Protein AF-A0A8J9W3E3-F1 (afdb_monomer)

InterPro domains:
  IPR008859 Thrombospondin, C-terminal [PF05735] (14-118)
  IPR008859 Thrombospondin, C-terminal [PS51236] (1-121)
  IPR013320 Concanavalin A-like lectin/glucanase domain superfamily [SSF49899] (13-118)

Foldseek 3Di:
DDPPPCQDWDFDKDFQAPVPDDDQLLVVVRVQDDDPRTIHTQFTFPVSDHDDPPFDKDKDWDADLPQQWIWIWIDRVPHTPDTRPTGHDNPDNDDDDDDDDDPDPPDDDPPDDDDDDPDDDPDPDDD

pLDDT: mean 87.45, std 16.4, range [32.72, 98.0]

Organism: Branchiostoma lanceolatum (NCBI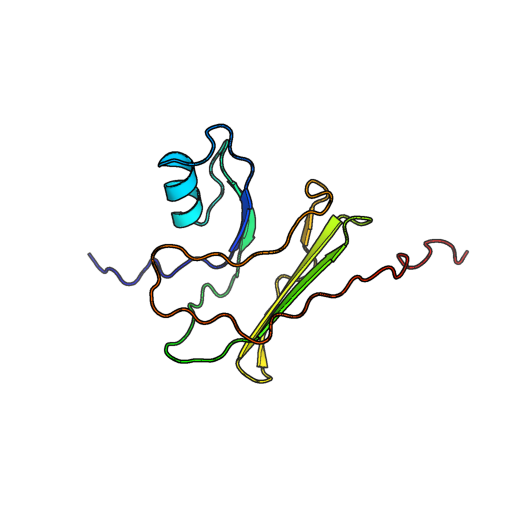:txid7740)

Mean predicted aligned error: 6.78 Å

Sequence (127 aa):
MSSRDRASRRGAPLVNSTTGPGQDISLALWKGVEVQGQTKLLWEDPSKVGWSYNSAYRWELKHRVDIGLIRFRLYEGSRLVVDSGDVLDASLHGGRLGVYCYSQENVVWSDLVTKCDDTPPPDITSA

Nearest PDB structures (foldseek):
  1ux6-assembly1_A  TM=9.823E-01  e=8.647E-08  Homo sapiens
  3fby-assembly3_C  TM=9.686E-01  e=3.577E-07  Homo sapiens
  2rhp-assembly1_A  TM=9.896E-01  e=2.627E-07  unclassified
  1yo8-assembly1_A  TM=9.885E-01  e=5.862E-07  Homo sapiens

Secondary structure (DSSP, 8-state):
--TTS-----EEEEE--SS-TTHHHHHHHHHTS-BTTTEEEEEE-TT-PPPPTT--EEEEEEEEGGGTEEEEEEEETTEEEEE---EE--S----------SS--S----S-------PPPPPS---

Solvent-accessible surface area (backbone atoms only — not comparable to full-atom values): 8639 Å² total; per-residue (Å²): 131,82,90,74,84,71,63,62,61,50,55,48,69,45,79,59,54,79,78,50,93,49,70,68,44,53,52,36,64,72,66,56,51,65,32,93,62,29,30,44,61,74,45,69,52,90,79,48,71,67,88,64,84,100,59,72,71,50,74,49,78,49,76,41,53,94,76,11,37,35,34,46,37,34,21,51,77,91,44,78,77,44,69,68,53,86,37,80,54,66,87,56,84,69,86,85,88,84,88,85,83,78,99,62,82,93,76,83,89,73,92,85,79,86,80,89,81,85,74,74,75,82,72,97,70,84,128

Structure (mmCIF, N/CA/C/O backbone):
data_AF-A0A8J9W3E3-F1
#
_entry.id   AF-A0A8J9W3E3-F1
#
loop_
_atom_site.group_PDB
_atom_site.id
_atom_site.type_symbol
_atom_site.label_atom_id
_atom_site.label_alt_id
_atom_site.label_comp_id
_atom_site.label_asym_id
_atom_site.label_entity_id
_atom_site.label_seq_id
_atom_site.pdbx_PDB_ins_code
_atom_site.Cartn_x
_atom_site.Cartn_y
_atom_site.Cartn_z
_atom_site.occupancy
_atom_site.B_iso_or_equiv
_atom_site.auth_seq_id
_atom_site.auth_comp_id
_atom_site.auth_asym_id
_atom_site.auth_atom_id
_atom_site.pdbx_PDB_model_num
ATOM 1 N N . MET A 1 1 ? 22.113 -10.279 20.528 1.00 32.72 1 MET A N 1
ATOM 2 C CA . MET A 1 1 ? 20.824 -10.785 20.002 1.00 32.72 1 MET A CA 1
ATOM 3 C C . MET A 1 1 ? 20.699 -10.290 18.570 1.00 32.72 1 MET A C 1
ATOM 5 O O . MET A 1 1 ? 20.828 -9.095 18.351 1.00 32.72 1 MET A O 1
ATOM 9 N N . SER A 1 2 ? 20.628 -11.211 17.607 1.00 32.88 2 SER A N 1
ATOM 10 C CA . SER A 1 2 ? 20.803 -10.951 16.170 1.00 32.88 2 SER A CA 1
ATOM 11 C C . SER A 1 2 ? 19.721 -10.010 15.626 1.00 32.88 2 SER A C 1
ATOM 13 O O . SER A 1 2 ? 18.546 -10.359 15.609 1.00 32.88 2 SER A O 1
ATOM 15 N N . SER A 1 3 ? 20.105 -8.814 15.171 1.00 37.16 3 SER A N 1
ATOM 16 C CA . SER A 1 3 ? 19.190 -7.792 14.636 1.00 37.16 3 SER A CA 1
ATOM 17 C C . SER A 1 3 ? 18.783 -8.037 13.172 1.00 37.16 3 SER A C 1
ATOM 19 O O . SER A 1 3 ? 18.443 -7.094 12.461 1.00 37.16 3 SER A O 1
ATOM 21 N N . ARG A 1 4 ? 18.859 -9.287 12.696 1.00 39.59 4 ARG A N 1
ATOM 22 C CA . ARG A 1 4 ? 18.584 -9.661 11.297 1.00 39.59 4 ARG A CA 1
ATOM 23 C C . ARG A 1 4 ? 17.227 -10.343 11.075 1.00 39.59 4 ARG A C 1
ATOM 25 O O . ARG A 1 4 ? 16.812 -10.453 9.931 1.00 39.59 4 ARG A O 1
ATOM 32 N N . ASP A 1 5 ? 16.486 -10.689 12.131 1.00 38.53 5 ASP A N 1
ATOM 33 C CA . 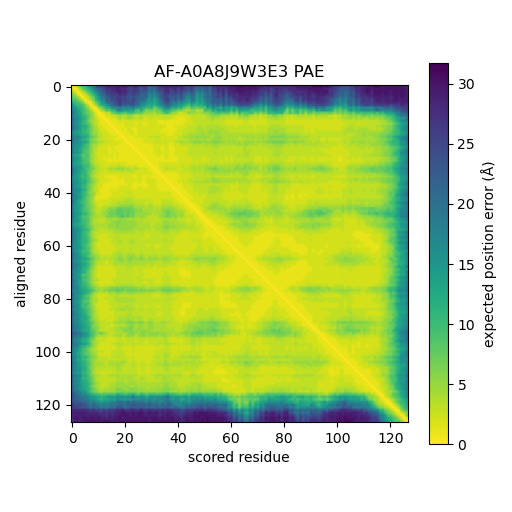ASP A 1 5 ? 15.273 -11.530 12.022 1.00 38.53 5 ASP A CA 1
ATOM 34 C C . ASP A 1 5 ? 13.936 -10.772 11.987 1.00 38.53 5 ASP A C 1
ATOM 36 O O . ASP A 1 5 ? 12.872 -11.341 12.241 1.00 38.53 5 ASP A O 1
ATOM 40 N N . ARG A 1 6 ? 13.935 -9.470 11.690 1.00 42.47 6 ARG A N 1
ATOM 41 C CA . ARG A 1 6 ? 12.677 -8.709 11.607 1.00 42.47 6 ARG A CA 1
ATOM 42 C C . ARG A 1 6 ? 12.668 -7.708 10.458 1.00 42.47 6 ARG A C 1
ATOM 44 O O . ARG A 1 6 ? 12.229 -6.573 10.614 1.00 42.47 6 ARG A O 1
ATOM 51 N N . ALA A 1 7 ? 13.185 -8.141 9.306 1.00 41.34 7 ALA A N 1
ATOM 52 C CA . ALA A 1 7 ? 13.004 -7.434 8.048 1.00 41.34 7 ALA A CA 1
ATOM 53 C C . ALA A 1 7 ? 11.506 -7.155 7.832 1.00 41.34 7 ALA A C 1
ATOM 55 O O . ALA A 1 7 ? 10.670 -8.037 8.026 1.00 41.34 7 ALA A O 1
ATOM 56 N N . SER A 1 8 ? 11.209 -5.895 7.512 1.00 52.56 8 SER A N 1
ATOM 57 C CA . SER A 1 8 ? 9.914 -5.330 7.122 1.00 52.56 8 SER A CA 1
ATOM 58 C C . SER A 1 8 ? 8.936 -6.384 6.587 1.00 52.56 8 SER A C 1
ATOM 60 O O . SER A 1 8 ? 9.093 -6.885 5.473 1.00 52.56 8 SER A O 1
ATOM 62 N N . ARG A 1 9 ? 7.927 -6.742 7.393 1.00 62.59 9 ARG A N 1
ATOM 63 C CA . ARG A 1 9 ? 6.815 -7.569 6.917 1.00 62.59 9 ARG A CA 1
ATOM 64 C C . ARG A 1 9 ? 6.080 -6.765 5.852 1.00 62.59 9 ARG A C 1
ATOM 66 O O . ARG A 1 9 ? 5.557 -5.692 6.145 1.00 62.59 9 ARG A O 1
ATOM 73 N N . ARG A 1 10 ? 6.071 -7.266 4.619 1.00 69.31 10 ARG A N 1
ATOM 74 C CA . ARG A 1 10 ? 5.273 -6.686 3.541 1.00 69.31 10 ARG A CA 1
ATOM 75 C C . ARG A 1 10 ? 3.839 -7.136 3.742 1.00 69.31 10 ARG A C 1
ATOM 77 O O . ARG A 1 10 ? 3.539 -8.320 3.654 1.00 69.31 10 ARG A O 1
ATOM 84 N N . GLY A 1 11 ? 2.970 -6.190 4.039 1.00 80.62 11 GLY A N 1
ATOM 85 C CA . GLY A 1 11 ? 1.549 -6.443 4.160 1.00 80.62 11 GLY A CA 1
ATOM 86 C C . GLY A 1 11 ? 0.758 -5.230 3.716 1.00 80.62 11 GLY A C 1
ATOM 87 O O . GLY A 1 11 ? 1.308 -4.137 3.579 1.00 80.62 11 GLY A O 1
ATOM 88 N N . ALA A 1 12 ? -0.531 -5.440 3.487 1.00 87.50 12 ALA A N 1
ATOM 89 C CA . ALA A 1 12 ? -1.485 -4.385 3.188 1.00 87.50 12 ALA A CA 1
ATOM 90 C C . ALA A 1 12 ? -2.300 -4.081 4.458 1.00 87.50 12 ALA A C 1
ATOM 92 O O . ALA A 1 12 ? -3.319 -4.738 4.697 1.00 87.50 12 ALA A O 1
ATOM 93 N N . PRO A 1 13 ? -1.849 -3.152 5.326 1.00 92.38 13 PRO A N 1
ATOM 94 C CA . PRO A 1 13 ? -2.636 -2.738 6.474 1.00 92.38 13 PRO A CA 1
ATOM 95 C C . PRO A 1 13 ? -3.766 -1.805 6.032 1.00 92.38 13 PRO A C 1
ATOM 97 O O . PRO A 1 13 ? -3.544 -0.807 5.345 1.00 92.38 13 PRO A O 1
ATOM 100 N N . LEU A 1 14 ? -4.976 -2.096 6.492 1.00 94.75 14 LEU A N 1
ATOM 101 C CA . LEU A 1 14 ? -6.083 -1.155 6.505 1.00 94.75 14 LEU A CA 1
ATOM 102 C C . LEU A 1 14 ? -6.031 -0.367 7.810 1.00 94.75 14 LEU A C 1
ATOM 104 O O . LEU A 1 14 ? -6.034 -0.951 8.894 1.00 94.75 14 LEU A O 1
ATOM 108 N N . VAL A 1 15 ? -5.996 0.959 7.710 1.00 95.38 15 VAL A N 1
ATOM 109 C CA . VAL A 1 15 ? -5.975 1.852 8.872 1.00 95.38 15 VAL A CA 1
ATOM 110 C C . VAL A 1 15 ? -7.400 2.261 9.232 1.00 95.38 15 VAL A C 1
ATOM 112 O O . VAL A 1 15 ? -8.097 2.866 8.423 1.00 95.38 15 VAL A O 1
ATOM 115 N N . ASN A 1 16 ? -7.806 1.969 10.466 1.00 95.06 16 ASN A N 1
ATOM 116 C CA . ASN A 1 16 ? -9.037 2.468 11.075 1.00 95.06 16 ASN A CA 1
ATOM 117 C C . ASN A 1 16 ? -8.743 2.777 12.550 1.00 95.06 16 ASN A C 1
ATOM 119 O O . ASN A 1 16 ? -8.979 1.957 13.438 1.00 95.06 16 ASN A O 1
ATOM 123 N N . SER A 1 17 ? -8.107 3.930 12.776 1.00 96.75 17 SER A N 1
ATOM 124 C CA . SER A 1 17 ? -7.564 4.325 14.077 1.00 96.75 17 SER A CA 1
ATOM 125 C C . SER A 1 17 ? -8.590 5.061 14.932 1.00 96.75 17 SER A C 1
ATOM 127 O O . SER A 1 17 ? -9.151 6.066 14.498 1.00 96.75 17 SER A O 1
ATOM 129 N N . THR A 1 18 ? -8.769 4.621 16.180 1.00 98.00 18 THR A N 1
ATOM 130 C CA . THR A 1 18 ? -9.626 5.292 17.172 1.00 98.00 18 THR A CA 1
ATOM 131 C C . THR A 1 18 ? -8.934 6.462 17.871 1.00 98.00 18 THR A C 1
ATOM 133 O O . THR A 1 18 ? -9.600 7.257 18.528 1.00 98.00 18 THR A O 1
ATOM 136 N N . THR A 1 19 ? -7.606 6.566 17.768 1.00 97.75 19 THR A N 1
ATOM 137 C CA . THR A 1 19 ? -6.798 7.605 18.435 1.00 97.75 19 THR A CA 1
ATOM 138 C C . THR A 1 19 ? -6.315 8.691 17.478 1.00 97.75 19 THR A C 1
ATOM 140 O O . THR A 1 19 ? -5.933 9.770 17.921 1.00 97.75 19 THR A O 1
ATOM 143 N N . GLY A 1 20 ? -6.306 8.418 16.170 1.00 96.56 20 GLY A N 1
ATOM 144 C CA . GLY A 1 20 ? -5.751 9.322 15.169 1.00 96.56 20 GLY A CA 1
ATOM 145 C C . GLY A 1 20 ? -4.215 9.388 15.200 1.00 96.56 20 GLY A C 1
ATOM 146 O O . GLY A 1 20 ? -3.562 8.510 15.776 1.00 96.56 20 GLY A O 1
ATOM 147 N N . PRO A 1 21 ? -3.616 10.403 14.546 1.00 97.19 21 PRO A N 1
ATOM 148 C CA . PRO A 1 21 ? -2.166 10.566 14.462 1.00 97.19 21 PRO A CA 1
ATOM 149 C C . PRO A 1 21 ? -1.505 10.666 15.841 1.00 97.19 21 PRO A C 1
ATOM 151 O O . PRO A 1 21 ? -1.833 11.536 16.641 1.00 97.19 21 PRO A O 1
ATOM 154 N N . GLY A 1 22 ? -0.539 9.789 16.102 1.00 96.56 22 GLY A N 1
ATOM 155 C CA . GLY A 1 22 ? 0.141 9.708 17.388 1.00 96.56 22 GLY A CA 1
ATOM 156 C C . GLY A 1 22 ? 1.003 8.457 17.502 1.00 96.56 22 GLY A C 1
ATOM 157 O O . GLY A 1 22 ? 1.205 7.721 16.532 1.00 96.56 22 GLY A O 1
ATOM 158 N N . GLN A 1 23 ? 1.516 8.213 18.706 1.00 96.00 23 GLN A N 1
ATOM 159 C CA . GLN A 1 23 ? 2.424 7.098 18.970 1.00 96.00 23 GLN A CA 1
ATOM 160 C C . GLN A 1 23 ? 1.763 5.732 18.731 1.00 96.00 23 GLN A C 1
ATOM 162 O O . GLN A 1 23 ? 2.421 4.832 18.211 1.00 96.00 23 GLN A O 1
ATOM 167 N N . ASP A 1 24 ? 0.470 5.599 19.033 1.00 96.56 24 ASP A N 1
ATOM 168 C CA . ASP A 1 24 ? -0.259 4.333 18.908 1.00 96.56 24 ASP A CA 1
ATOM 169 C C . ASP A 1 24 ? -0.350 3.861 17.455 1.00 96.56 24 ASP A C 1
ATOM 171 O O . ASP A 1 24 ? 0.079 2.748 17.138 1.00 96.56 24 ASP A O 1
ATOM 175 N N . ILE A 1 25 ? -0.834 4.720 16.548 1.00 96.44 25 ILE A N 1
ATOM 176 C CA . ILE A 1 25 ? -0.918 4.378 15.122 1.00 96.44 25 ILE A CA 1
ATOM 177 C C . ILE A 1 25 ? 0.471 4.256 14.488 1.00 96.44 25 ILE A C 1
ATOM 179 O O . ILE A 1 25 ? 0.694 3.379 13.657 1.00 96.44 25 ILE A O 1
ATOM 183 N N . SER A 1 26 ? 1.430 5.085 14.913 1.00 94.75 26 SER A N 1
ATOM 184 C CA . SER A 1 26 ? 2.818 5.017 14.444 1.00 94.75 26 SER A CA 1
ATOM 185 C C . SER A 1 26 ? 3.437 3.645 14.743 1.00 94.75 26 SER A C 1
ATOM 187 O O . SER A 1 26 ? 3.958 2.970 13.851 1.00 94.75 26 SER A O 1
ATOM 189 N N . LEU A 1 27 ? 3.279 3.170 15.983 1.00 93.44 27 LEU A N 1
ATOM 190 C CA . LEU A 1 27 ? 3.747 1.853 16.397 1.00 93.44 27 LEU A CA 1
ATOM 191 C C . LEU A 1 27 ? 2.975 0.721 15.704 1.00 93.44 27 LEU A C 1
ATOM 193 O O . LEU A 1 27 ? 3.576 -0.301 15.370 1.00 93.44 27 LEU A O 1
ATOM 197 N N . ALA A 1 28 ? 1.666 0.877 15.490 1.00 94.12 28 ALA A N 1
ATOM 198 C CA . ALA A 1 28 ? 0.857 -0.112 14.780 1.00 94.12 28 ALA A CA 1
ATOM 199 C C . ALA A 1 28 ? 1.326 -0.301 13.328 1.00 94.12 28 ALA A C 1
ATOM 201 O O . ALA A 1 28 ? 1.556 -1.434 12.903 1.00 94.12 28 ALA A O 1
ATOM 202 N N . LEU A 1 29 ? 1.573 0.799 12.609 1.00 93.31 29 LEU A N 1
ATOM 203 C CA . LEU A 1 29 ? 2.112 0.771 11.247 1.00 93.31 29 LEU A CA 1
ATOM 204 C C . LEU A 1 29 ? 3.500 0.118 11.197 1.00 93.31 29 LEU A C 1
ATOM 206 O O . LEU A 1 29 ? 3.754 -0.713 10.327 1.00 93.31 29 LEU A O 1
ATOM 210 N N . TRP A 1 30 ? 4.375 0.421 12.162 1.00 90.75 30 TRP A N 1
ATOM 211 C CA . TRP A 1 30 ? 5.704 -0.195 12.242 1.00 90.75 30 TRP A CA 1
ATOM 212 C C . TRP A 1 30 ? 5.663 -1.703 12.538 1.00 90.75 30 TRP A C 1
ATOM 214 O O . TRP A 1 30 ? 6.484 -2.461 12.019 1.00 90.75 30 TRP A O 1
ATOM 224 N N . LYS A 1 31 ? 4.712 -2.161 13.365 1.00 88.31 31 LYS A N 1
ATOM 225 C CA . LYS A 1 31 ? 4.579 -3.579 13.741 1.00 88.31 31 LYS A CA 1
ATOM 226 C C . LYS A 1 31 ? 4.218 -4.482 12.557 1.00 88.31 31 LYS A C 1
ATOM 228 O O . LYS A 1 31 ? 4.580 -5.660 12.583 1.00 88.31 31 LYS A O 1
ATOM 233 N N . GLY A 1 32 ? 3.502 -3.961 11.557 1.00 84.44 32 GLY A N 1
ATOM 234 C CA . GLY A 1 32 ? 3.102 -4.728 10.371 1.00 84.44 32 GLY A CA 1
ATOM 235 C C . GLY A 1 32 ? 2.204 -5.931 10.689 1.00 84.44 32 GLY A C 1
ATOM 236 O O . GLY A 1 32 ? 2.289 -6.956 10.017 1.00 84.44 32 GLY A O 1
ATOM 237 N N . VAL A 1 33 ? 1.394 -5.838 11.748 1.00 87.88 33 VAL A N 1
ATOM 238 C CA . VAL A 1 33 ? 0.367 -6.822 12.125 1.00 87.88 33 VAL A CA 1
ATOM 239 C C . VAL A 1 33 ? -0.919 -6.097 12.500 1.00 87.88 33 VAL A C 1
ATOM 241 O O . VAL A 1 33 ? -0.925 -4.880 12.677 1.00 87.88 33 VAL A O 1
ATOM 244 N N . GLU A 1 34 ? -2.007 -6.846 12.647 1.00 92.88 34 GLU A N 1
ATOM 245 C CA . GLU A 1 34 ? -3.240 -6.303 13.205 1.00 92.88 34 GLU A CA 1
ATOM 246 C C . GLU A 1 34 ? -3.016 -5.770 14.630 1.00 92.88 34 GLU A C 1
ATOM 248 O O . GLU A 1 34 ? -2.370 -6.402 15.470 1.00 92.88 34 GLU A O 1
ATOM 253 N N . VAL A 1 35 ? -3.545 -4.574 14.884 1.00 95.12 35 VAL A N 1
ATOM 254 C CA . VAL A 1 35 ? -3.525 -3.905 16.183 1.00 95.12 35 VAL A CA 1
ATOM 255 C C . VAL A 1 35 ? -4.924 -3.362 16.419 1.00 95.12 35 VAL A C 1
ATOM 257 O O . VAL A 1 35 ? -5.395 -2.490 15.686 1.00 95.12 35 VAL A O 1
ATOM 260 N N . GLN A 1 36 ? -5.590 -3.893 17.445 1.00 96.31 36 GLN A N 1
ATOM 261 C CA . GLN A 1 36 ? -6.968 -3.546 17.779 1.00 96.31 36 GLN A CA 1
ATOM 262 C C . GLN A 1 36 ? -7.136 -2.027 17.933 1.00 96.31 36 GLN A C 1
ATOM 264 O O . GLN A 1 36 ? -6.357 -1.371 18.624 1.00 96.31 36 GLN A O 1
ATOM 269 N N . GLY A 1 37 ? -8.156 -1.476 17.269 1.00 96.31 37 GLY A N 1
ATOM 270 C CA . GLY A 1 37 ? -8.447 -0.039 17.274 1.00 96.31 37 GLY A CA 1
ATOM 271 C C . GLY A 1 37 ? -7.482 0.820 16.448 1.00 96.31 37 GLY A C 1
ATOM 272 O O . GLY A 1 37 ? -7.566 2.040 16.525 1.00 96.31 37 GLY A O 1
ATOM 273 N N . GLN A 1 38 ? -6.558 0.220 15.687 1.00 97.12 38 GLN A N 1
ATOM 274 C CA . GLN A 1 38 ? -5.577 0.946 14.872 1.00 97.12 38 GLN A CA 1
ATOM 275 C C . GLN A 1 38 ? -5.535 0.450 13.425 1.00 97.12 38 GLN A C 1
ATOM 277 O O . GLN A 1 38 ? -5.779 1.218 12.491 1.00 97.12 38 GLN A O 1
ATOM 282 N N . THR A 1 39 ? -5.217 -0.830 13.229 1.00 95.69 39 THR A N 1
ATOM 283 C CA . THR A 1 39 ? -4.941 -1.404 11.907 1.00 95.69 39 THR A CA 1
ATOM 284 C C . THR A 1 39 ? -5.447 -2.833 11.804 1.00 95.69 39 THR A C 1
ATOM 286 O O . THR A 1 39 ? -5.223 -3.614 12.723 1.00 95.69 39 THR A O 1
ATOM 289 N N . LYS A 1 40 ? -6.030 -3.201 10.662 1.00 94.81 40 LYS A N 1
ATOM 290 C CA . LYS A 1 40 ? -6.374 -4.578 10.267 1.00 94.81 40 LYS A CA 1
ATOM 291 C C . LYS A 1 40 ? -5.425 -5.025 9.156 1.00 94.81 40 LYS A C 1
ATOM 293 O O . LYS A 1 40 ? -5.134 -4.238 8.260 1.00 94.81 40 LYS A O 1
ATOM 298 N N . LEU A 1 41 ? -4.941 -6.265 9.183 1.00 93.38 41 LEU A N 1
ATOM 299 C CA . LEU A 1 41 ? -4.076 -6.784 8.118 1.00 93.38 41 LEU A CA 1
ATOM 300 C C . LEU A 1 41 ? -4.933 -7.444 7.029 1.00 93.38 41 LEU A C 1
ATOM 302 O O . LEU A 1 41 ? -5.572 -8.457 7.292 1.00 93.38 41 LEU A O 1
ATOM 306 N N . LEU A 1 42 ? -4.963 -6.873 5.820 1.00 94.56 42 LEU A N 1
ATOM 307 C CA . LEU A 1 42 ? -5.734 -7.442 4.705 1.00 94.56 42 LEU A CA 1
ATOM 308 C C . LEU A 1 42 ? -4.980 -8.567 3.992 1.00 94.56 42 LEU A C 1
ATOM 310 O O . LEU A 1 42 ? -5.586 -9.512 3.498 1.00 94.56 42 LEU A O 1
ATOM 314 N N . TRP A 1 43 ? -3.656 -8.450 3.924 1.00 94.31 43 TRP A N 1
ATOM 315 C CA . TRP A 1 43 ? -2.793 -9.404 3.241 1.00 94.31 43 TRP A CA 1
ATOM 316 C C . TRP A 1 43 ? -1.361 -9.315 3.779 1.00 94.31 43 TRP A C 1
ATOM 318 O O . TRP A 1 43 ? -0.909 -8.227 4.144 1.00 94.31 43 TRP A O 1
ATOM 328 N N . GLU A 1 44 ? -0.648 -10.443 3.800 1.00 92.44 44 GLU A N 1
ATOM 329 C CA . GLU A 1 44 ? 0.778 -10.543 4.134 1.00 92.44 44 GLU A CA 1
ATOM 330 C C . GLU A 1 44 ? 1.504 -11.324 3.036 1.00 92.44 44 GLU A C 1
ATOM 332 O O . GLU A 1 44 ? 1.037 -12.376 2.599 1.00 92.44 44 GLU A O 1
ATOM 337 N N . ASP A 1 45 ? 2.668 -10.827 2.624 1.00 90.94 45 ASP A N 1
ATOM 338 C CA . ASP A 1 45 ? 3.549 -11.517 1.691 1.00 90.94 45 ASP A CA 1
ATOM 339 C C . ASP A 1 45 ? 4.101 -12.799 2.336 1.00 90.94 45 ASP A C 1
ATOM 341 O O . ASP A 1 45 ? 4.850 -12.712 3.318 1.00 90.94 45 ASP A O 1
ATOM 345 N N . PRO A 1 46 ? 3.801 -13.994 1.793 1.00 89.75 46 PRO A N 1
ATOM 346 C CA . PRO A 1 46 ? 4.315 -15.241 2.348 1.00 89.75 46 PRO A CA 1
ATOM 347 C C . PRO A 1 46 ? 5.841 -15.343 2.239 1.00 89.75 46 PRO A C 1
ATOM 349 O O . PRO A 1 46 ? 6.463 -16.028 3.051 1.00 89.75 46 PRO A O 1
ATOM 352 N N . SER A 1 47 ? 6.456 -14.657 1.268 1.00 86.94 47 SER A N 1
ATOM 353 C CA . SER A 1 47 ? 7.903 -14.700 1.042 1.00 86.94 47 SER A CA 1
ATOM 354 C C . SER A 1 47 ? 8.685 -13.869 2.062 1.00 86.94 47 SER A C 1
ATOM 356 O O . SER A 1 47 ? 9.838 -14.184 2.359 1.00 86.94 47 SER A O 1
ATOM 358 N N . LYS A 1 48 ? 8.062 -12.816 2.616 1.00 84.88 48 LYS A N 1
ATOM 359 C CA . LYS A 1 48 ? 8.659 -11.883 3.592 1.00 84.88 48 LYS A CA 1
ATOM 360 C C . LYS A 1 48 ? 10.015 -11.315 3.147 1.00 84.88 48 LYS A C 1
ATOM 362 O O . LYS A 1 48 ? 10.854 -10.969 3.980 1.00 84.88 48 LYS A O 1
ATOM 367 N N . VAL A 1 49 ? 10.236 -11.214 1.836 1.00 84.69 49 VAL A N 1
ATOM 368 C CA . VAL A 1 49 ? 11.491 -10.715 1.269 1.00 84.69 49 VAL A CA 1
ATOM 369 C C . VAL A 1 49 ? 11.462 -9.188 1.222 1.00 84.69 49 VAL A C 1
ATOM 371 O O . VAL A 1 49 ? 10.520 -8.586 0.715 1.00 84.69 49 VAL A O 1
ATOM 374 N N . GLY A 1 50 ? 12.504 -8.546 1.759 1.00 86.50 50 GLY A N 1
ATOM 375 C CA . GLY A 1 50 ? 12.690 -7.092 1.714 1.00 86.50 50 GLY A CA 1
ATOM 376 C C . GLY A 1 50 ? 13.020 -6.560 0.312 1.00 86.50 50 GLY A C 1
ATOM 377 O O . GLY A 1 50 ? 13.194 -7.317 -0.637 1.00 86.50 50 GLY A O 1
ATOM 378 N N . TRP A 1 51 ? 13.047 -5.234 0.147 1.00 89.69 51 TRP A N 1
ATOM 379 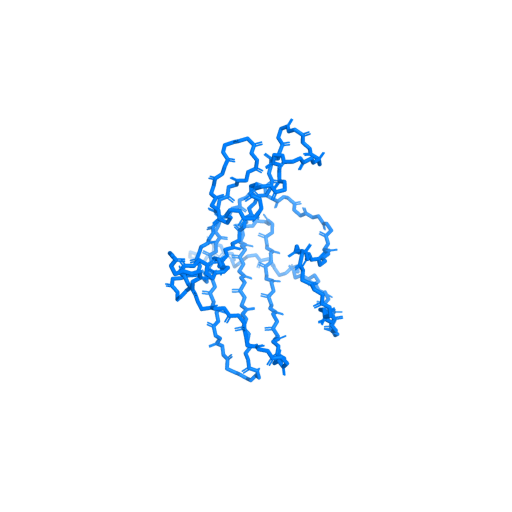C CA . TRP A 1 51 ? 13.499 -4.611 -1.107 1.00 89.69 51 TRP A CA 1
ATOM 380 C C . TRP A 1 51 ? 15.032 -4.565 -1.167 1.00 89.69 51 TRP A C 1
ATOM 382 O O . TRP A 1 51 ? 15.695 -4.542 -0.129 1.00 89.69 51 TRP A O 1
ATOM 392 N N . SER A 1 52 ? 15.584 -4.549 -2.379 1.00 92.12 52 SER A N 1
ATOM 393 C CA . SER A 1 52 ? 17.026 -4.450 -2.622 1.00 92.12 52 SER A CA 1
ATOM 394 C C . SER A 1 52 ? 17.469 -2.994 -2.775 1.00 92.12 52 SER A C 1
ATOM 396 O O . SER A 1 52 ? 16.757 -2.172 -3.353 1.00 92.12 52 SER A O 1
ATOM 398 N N . TYR A 1 53 ? 18.664 -2.665 -2.277 1.00 92.56 53 TYR A N 1
ATOM 399 C CA . TYR A 1 53 ? 19.232 -1.319 -2.392 1.00 92.56 53 TYR A CA 1
ATOM 400 C C . TYR A 1 53 ? 19.386 -0.881 -3.856 1.00 92.56 53 TYR A C 1
ATOM 402 O O . TYR A 1 53 ? 19.724 -1.694 -4.716 1.00 92.56 53 TYR A O 1
ATOM 410 N N . ASN A 1 54 ? 19.146 0.409 -4.122 1.00 93.31 54 ASN A N 1
ATOM 411 C CA . ASN A 1 54 ? 19.296 1.045 -5.438 1.00 93.31 54 ASN A CA 1
ATOM 412 C C . ASN A 1 54 ? 18.652 0.253 -6.594 1.00 93.31 54 ASN A C 1
ATOM 414 O O . ASN A 1 54 ? 19.201 0.155 -7.690 1.00 93.31 54 ASN A O 1
ATOM 418 N N . SER A 1 55 ? 17.505 -0.365 -6.318 1.00 94.62 55 SER A N 1
ATOM 419 C CA . SER A 1 55 ? 16.784 -1.217 -7.260 1.00 94.62 55 SER A CA 1
ATOM 420 C C . SER A 1 55 ? 15.428 -0.597 -7.572 1.00 94.62 55 SER A C 1
ATOM 422 O O . SER A 1 55 ? 14.710 -0.161 -6.672 1.00 94.62 55 SER A O 1
ATOM 424 N N . ALA A 1 56 ? 15.082 -0.539 -8.857 1.00 96.69 56 ALA A N 1
ATOM 425 C CA . ALA A 1 56 ? 13.810 0.006 -9.303 1.00 96.69 56 ALA A CA 1
ATOM 426 C C . ALA A 1 56 ? 12.712 -1.060 -9.230 1.00 96.69 56 ALA A C 1
ATOM 428 O O . ALA A 1 56 ? 12.852 -2.151 -9.790 1.00 96.69 56 ALA A O 1
ATOM 429 N N . TYR A 1 57 ? 11.597 -0.704 -8.595 1.00 97.06 57 TYR A N 1
ATOM 430 C CA . TYR A 1 57 ? 10.395 -1.525 -8.556 1.00 97.06 57 TYR A CA 1
ATOM 431 C C . TYR A 1 57 ? 9.225 -0.786 -9.204 1.00 97.06 57 TYR A C 1
ATOM 433 O O . TYR A 1 57 ? 9.043 0.414 -8.997 1.00 97.06 57 TYR A O 1
ATOM 441 N N . ARG A 1 58 ? 8.408 -1.520 -9.960 1.00 97.75 58 ARG A N 1
ATOM 442 C CA . ARG A 1 58 ? 7.125 -1.046 -10.492 1.00 97.75 58 ARG A CA 1
ATOM 443 C C . ARG A 1 58 ? 6.020 -1.672 -9.660 1.00 97.75 58 ARG A C 1
ATOM 445 O O . ARG A 1 58 ? 6.002 -2.889 -9.507 1.00 97.75 58 ARG A O 1
ATOM 452 N N . TRP A 1 59 ? 5.106 -0.868 -9.135 1.00 96.88 59 TRP A N 1
ATOM 453 C CA . TRP A 1 59 ? 3.923 -1.381 -8.455 1.00 96.88 59 TRP A CA 1
ATOM 454 C C . TRP A 1 59 ? 2.660 -1.066 -9.248 1.00 96.88 59 TRP A C 1
ATOM 456 O O . TRP A 1 59 ? 2.586 -0.060 -9.952 1.00 96.88 59 TRP A O 1
ATOM 466 N N . GLU A 1 60 ? 1.670 -1.938 -9.109 1.00 96.81 60 GLU A N 1
ATOM 467 C CA . GLU A 1 60 ? 0.329 -1.766 -9.651 1.00 96.81 60 GLU A CA 1
ATOM 468 C C . GLU A 1 60 ? -0.679 -2.056 -8.541 1.00 96.81 60 GLU A C 1
ATOM 470 O O . GLU A 1 60 ? -0.608 -3.093 -7.881 1.00 96.81 60 GLU A O 1
ATOM 475 N N . LEU A 1 61 ? -1.616 -1.133 -8.333 1.00 96.56 61 LEU A N 1
ATOM 476 C CA . LEU A 1 61 ? -2.720 -1.295 -7.395 1.00 96.56 61 LEU A CA 1
ATOM 477 C C . LEU A 1 61 ? -4.031 -1.194 -8.167 1.00 96.56 61 LEU A C 1
ATOM 479 O O . LEU A 1 61 ? -4.334 -0.147 -8.740 1.00 96.56 61 LEU A O 1
ATOM 483 N N . LYS A 1 62 ? -4.819 -2.267 -8.153 1.00 95.75 62 LYS A N 1
ATOM 484 C CA . LYS A 1 62 ? -6.203 -2.258 -8.624 1.00 95.75 62 LYS A CA 1
ATOM 485 C C . LYS A 1 62 ? -7.125 -2.202 -7.414 1.00 95.75 62 LYS A C 1
ATOM 487 O O . LYS A 1 62 ? -7.036 -3.061 -6.543 1.00 95.75 62 LYS A O 1
ATOM 492 N N . HIS A 1 63 ? -8.002 -1.205 -7.376 1.00 94.81 63 HIS A N 1
ATOM 493 C CA . HIS A 1 63 ? -9.040 -1.077 -6.361 1.00 94.81 63 HIS A CA 1
ATOM 494 C C . HIS A 1 63 ? -10.386 -0.851 -7.049 1.00 94.81 63 HIS A C 1
ATOM 496 O O . HIS A 1 63 ? -10.564 0.132 -7.765 1.00 94.81 63 HIS A O 1
ATOM 502 N N . ARG A 1 64 ? -11.307 -1.793 -6.865 1.00 94.00 64 ARG A N 1
ATOM 503 C CA . ARG A 1 64 ? -12.639 -1.826 -7.468 1.00 94.00 64 ARG A CA 1
ATOM 504 C C . ARG A 1 64 ? -13.668 -1.840 -6.352 1.00 94.00 64 ARG A C 1
ATOM 506 O O . ARG A 1 64 ? -13.953 -2.880 -5.765 1.00 94.00 64 ARG A O 1
ATOM 513 N N . VAL A 1 65 ? -14.151 -0.644 -6.035 1.00 93.06 65 VAL A N 1
ATOM 514 C CA . VAL A 1 65 ? -15.016 -0.374 -4.879 1.00 93.06 65 VAL A CA 1
ATOM 515 C C . VAL A 1 65 ? -16.353 -1.107 -4.989 1.00 93.06 65 VAL A C 1
ATOM 517 O O . VAL A 1 65 ? -16.853 -1.624 -3.999 1.00 93.06 65 VAL A O 1
ATOM 520 N N . ASP A 1 66 ? -16.898 -1.193 -6.201 1.00 91.19 66 ASP A N 1
ATOM 521 C CA . ASP A 1 66 ? -18.169 -1.841 -6.536 1.00 91.19 66 ASP A CA 1
ATOM 522 C C . ASP A 1 66 ? -18.240 -3.313 -6.108 1.00 91.19 66 ASP A C 1
ATOM 524 O O . ASP A 1 66 ? -19.290 -3.785 -5.678 1.00 91.19 66 ASP A O 1
ATOM 528 N N . ILE A 1 67 ? -17.112 -4.018 -6.190 1.00 92.25 67 ILE A N 1
ATOM 529 C CA . ILE A 1 67 ? -16.992 -5.441 -5.841 1.00 92.25 67 ILE A CA 1
A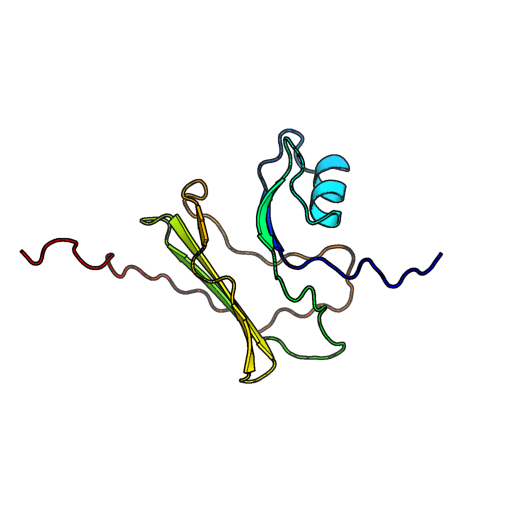TOM 530 C C . ILE A 1 67 ? -16.061 -5.689 -4.642 1.00 92.25 67 ILE A C 1
ATOM 532 O O . ILE A 1 67 ? -15.774 -6.838 -4.313 1.00 92.25 67 ILE A O 1
ATOM 536 N N . GLY A 1 68 ? -15.557 -4.628 -4.001 1.00 93.06 68 GLY A N 1
ATOM 537 C CA . GLY A 1 68 ? -14.610 -4.706 -2.884 1.00 93.06 68 GLY A CA 1
ATOM 538 C C . GLY A 1 68 ? -13.250 -5.322 -3.236 1.00 93.06 68 GLY A C 1
ATOM 539 O O . GLY A 1 68 ? -12.571 -5.835 -2.354 1.00 93.06 68 GLY A O 1
ATOM 540 N N . LEU A 1 69 ? -12.845 -5.331 -4.509 1.00 94.62 69 LEU A N 1
ATOM 541 C CA . LEU A 1 69 ? -11.593 -5.960 -4.938 1.00 94.62 69 LEU A CA 1
ATOM 542 C C . LEU A 1 69 ? -10.407 -5.014 -4.740 1.00 94.62 69 LEU A C 1
ATOM 544 O O . LEU A 1 69 ? -10.376 -3.911 -5.284 1.00 94.62 69 LEU A O 1
ATOM 548 N N . ILE A 1 70 ? -9.379 -5.508 -4.059 1.00 96.31 70 ILE A N 1
ATOM 549 C CA . ILE A 1 70 ? -8.057 -4.903 -3.936 1.00 96.31 70 ILE A CA 1
ATOM 550 C C . ILE A 1 70 ? -7.032 -5.915 -4.453 1.00 96.31 70 ILE A C 1
ATOM 552 O O . ILE A 1 70 ? -7.003 -7.062 -4.017 1.00 96.31 70 ILE A O 1
ATOM 556 N N . ARG A 1 71 ? -6.160 -5.503 -5.372 1.00 96.69 71 ARG A N 1
ATOM 557 C CA . ARG A 1 71 ? -5.034 -6.325 -5.827 1.00 96.69 71 ARG A CA 1
ATOM 558 C C . ARG A 1 71 ? -3.786 -5.487 -5.982 1.00 96.69 71 ARG A C 1
ATOM 560 O O . ARG A 1 71 ? -3.793 -4.482 -6.689 1.00 96.69 71 ARG A O 1
ATOM 567 N N . PHE A 1 72 ? -2.713 -5.937 -5.352 1.00 96.75 72 PHE A N 1
ATOM 568 C CA . PHE A 1 72 ? -1.402 -5.323 -5.418 1.00 96.75 72 PHE A CA 1
ATOM 569 C C . PHE A 1 72 ? -0.422 -6.250 -6.131 1.00 96.75 72 PHE A C 1
ATOM 571 O O . PHE A 1 72 ? -0.306 -7.431 -5.798 1.00 96.75 72 PHE A O 1
ATOM 578 N N . ARG A 1 73 ? 0.315 -5.698 -7.092 1.00 97.00 73 ARG A N 1
ATOM 579 C CA . ARG A 1 73 ? 1.430 -6.372 -7.753 1.00 97.00 73 ARG A CA 1
ATOM 580 C C . ARG A 1 73 ? 2.687 -5.526 -7.670 1.00 97.00 73 ARG A C 1
ATOM 582 O O . ARG A 1 73 ? 2.624 -4.301 -7.761 1.00 97.00 73 ARG A O 1
ATOM 589 N N . LEU A 1 74 ? 3.828 -6.190 -7.538 1.00 96.62 74 LEU A N 1
ATOM 590 C CA . LEU A 1 74 ? 5.148 -5.572 -7.533 1.00 96.62 74 LEU A CA 1
ATOM 591 C C . LEU A 1 74 ? 6.063 -6.309 -8.504 1.00 96.62 74 LEU A C 1
ATOM 593 O O . LEU A 1 74 ? 6.143 -7.539 -8.486 1.00 96.62 74 LEU A O 1
ATOM 597 N N . TYR A 1 75 ? 6.799 -5.545 -9.297 1.00 96.62 75 TYR A N 1
ATOM 598 C CA . TYR A 1 75 ? 7.723 -6.038 -10.303 1.00 96.62 75 TYR A CA 1
ATOM 599 C C . TYR A 1 75 ? 9.121 -5.480 -10.064 1.00 96.62 75 TYR A C 1
ATOM 601 O O . TYR A 1 75 ? 9.280 -4.309 -9.720 1.00 96.62 75 TYR A O 1
ATOM 609 N N . GLU A 1 76 ? 10.128 -6.312 -10.296 1.00 95.69 76 GLU A N 1
ATOM 610 C CA . GLU A 1 76 ? 11.535 -5.927 -10.389 1.00 95.69 76 GLU A CA 1
ATOM 611 C C . GLU A 1 76 ? 11.955 -6.062 -11.857 1.00 95.69 76 GLU A C 1
ATOM 613 O O . GLU A 1 76 ? 12.041 -7.170 -12.395 1.00 95.69 76 GLU A O 1
ATOM 618 N N . GLY A 1 77 ? 12.122 -4.932 -12.547 1.00 94.00 77 GLY A N 1
ATOM 619 C CA . GLY A 1 77 ? 12.165 -4.929 -14.012 1.00 94.00 77 GLY A CA 1
ATOM 620 C C . GLY A 1 77 ? 10.862 -5.490 -14.599 1.00 94.00 77 GLY A C 1
ATOM 621 O O . GLY A 1 77 ? 9.781 -4.992 -14.297 1.00 94.00 77 GLY A O 1
ATOM 622 N N . SER A 1 78 ? 10.954 -6.537 -15.422 1.00 94.88 78 SER A N 1
ATOM 623 C CA . SER A 1 78 ? 9.794 -7.247 -15.991 1.00 94.88 78 SER A CA 1
ATOM 624 C C . SER A 1 78 ? 9.313 -8.435 -15.149 1.00 94.88 78 SER A C 1
ATOM 626 O O . SER A 1 78 ? 8.297 -9.052 -15.473 1.00 94.88 78 SER A O 1
ATOM 628 N N . ARG A 1 79 ? 10.029 -8.788 -14.075 1.00 95.81 79 ARG A N 1
ATOM 629 C CA . ARG A 1 79 ? 9.727 -9.966 -13.258 1.00 95.81 79 ARG A CA 1
ATOM 630 C C . ARG A 1 79 ? 8.723 -9.616 -12.168 1.00 95.81 79 ARG A C 1
ATOM 632 O O . ARG A 1 79 ? 9.012 -8.776 -11.321 1.00 95.81 79 ARG A O 1
ATOM 639 N N . LEU A 1 80 ? 7.584 -10.306 -12.145 1.00 95.56 80 LEU A N 1
ATOM 640 C CA . LEU A 1 80 ? 6.632 -10.248 -11.035 1.00 95.56 80 LEU A CA 1
ATOM 641 C C . LEU A 1 80 ? 7.270 -10.876 -9.788 1.00 95.56 80 LEU A C 1
ATOM 643 O O . LEU A 1 80 ? 7.636 -12.051 -9.809 1.00 95.56 80 LEU A O 1
ATOM 647 N N . VAL A 1 81 ? 7.425 -10.088 -8.724 1.00 94.81 81 VAL A N 1
ATOM 648 C CA . VAL A 1 81 ? 8.041 -10.524 -7.458 1.00 94.81 81 VAL A CA 1
ATOM 649 C C . VAL A 1 81 ? 7.038 -10.608 -6.312 1.00 94.81 81 VAL A C 1
ATOM 651 O O . VAL A 1 81 ? 7.272 -11.352 -5.367 1.00 94.81 81 VAL A O 1
ATOM 654 N N . VAL A 1 82 ? 5.922 -9.878 -6.396 1.00 94.94 82 VAL A N 1
ATOM 655 C CA . VAL A 1 82 ? 4.812 -9.963 -5.439 1.00 94.94 82 VAL A CA 1
ATOM 656 C C . VAL A 1 82 ? 3.492 -9.866 -6.193 1.00 94.94 82 VAL A C 1
ATOM 658 O O . VAL A 1 82 ? 3.318 -8.961 -7.005 1.00 94.94 82 VAL A O 1
ATOM 661 N N . ASP A 1 83 ? 2.551 -10.756 -5.887 1.00 95.62 83 ASP A N 1
ATOM 662 C CA . ASP A 1 83 ? 1.139 -10.634 -6.257 1.00 95.62 83 ASP A CA 1
ATOM 663 C C . ASP A 1 83 ? 0.308 -10.984 -5.024 1.00 95.62 83 ASP A C 1
ATOM 665 O O . ASP A 1 83 ? 0.460 -12.072 -4.465 1.00 95.62 83 ASP A O 1
ATOM 669 N N . SER A 1 84 ? -0.548 -10.065 -4.584 1.00 96.00 84 SER A N 1
ATOM 670 C CA . SER A 1 84 ? -1.441 -10.333 -3.457 1.00 96.00 84 SER A CA 1
ATOM 671 C C . SER A 1 84 ? -2.534 -11.344 -3.794 1.00 96.00 84 SER A C 1
ATOM 673 O O . SER A 1 84 ? -3.175 -11.875 -2.890 1.00 96.00 84 SER A O 1
ATOM 675 N N . GLY A 1 85 ? -2.784 -11.574 -5.087 1.00 96.50 85 GLY A N 1
ATOM 676 C CA . GLY A 1 85 ? -4.055 -12.108 -5.544 1.00 96.50 85 GLY A CA 1
ATOM 677 C C . GLY A 1 85 ? -5.191 -11.121 -5.279 1.00 96.50 85 GLY A C 1
ATOM 678 O O . GLY A 1 85 ? -4.968 -9.948 -4.962 1.00 96.50 85 GLY A O 1
ATOM 679 N N . ASP A 1 86 ? -6.413 -11.611 -5.422 1.00 96.00 86 ASP A N 1
ATOM 680 C CA . ASP A 1 86 ? -7.615 -10.816 -5.210 1.00 96.00 86 ASP A CA 1
ATOM 681 C C . ASP A 1 86 ? -7.940 -10.786 -3.709 1.00 96.00 86 ASP A C 1
ATOM 683 O O . ASP A 1 86 ? -8.295 -11.802 -3.109 1.00 96.00 86 ASP A O 1
ATOM 687 N N . VAL A 1 87 ? -7.788 -9.615 -3.093 1.00 96.25 87 VAL A N 1
ATOM 688 C CA . VAL A 1 87 ? -8.133 -9.357 -1.692 1.00 96.25 87 VAL A CA 1
ATOM 689 C C . VAL A 1 87 ? -9.497 -8.680 -1.668 1.00 96.25 87 VAL A C 1
ATOM 691 O O . VAL A 1 87 ? -9.655 -7.592 -2.216 1.00 96.25 87 VAL A O 1
ATOM 694 N N . LEU A 1 88 ? -10.489 -9.324 -1.0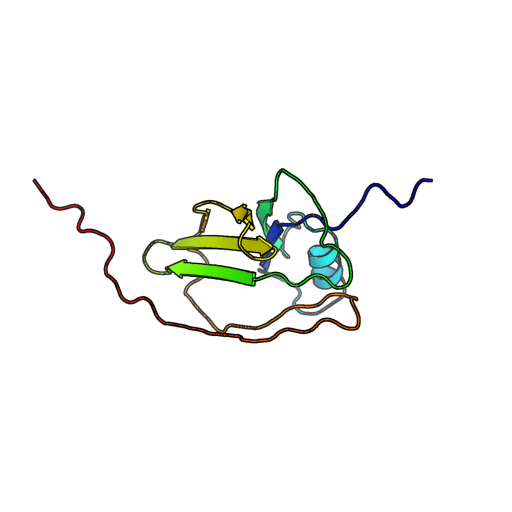54 1.00 95.31 88 LEU A N 1
ATOM 695 C CA . LEU A 1 88 ? -11.858 -8.811 -0.994 1.00 95.31 88 LEU A CA 1
ATOM 696 C C . LEU A 1 88 ? -12.108 -8.091 0.335 1.00 95.31 88 LEU A C 1
ATOM 698 O O . LEU A 1 88 ? -12.162 -8.721 1.391 1.00 95.31 88 LEU A O 1
ATOM 702 N N . ASP A 1 89 ? -12.275 -6.773 0.281 1.00 93.75 89 ASP A N 1
ATOM 703 C CA . ASP A 1 89 ? -12.674 -5.939 1.411 1.00 93.75 89 ASP A CA 1
ATOM 704 C C . ASP A 1 89 ? -13.513 -4.748 0.913 1.00 93.75 89 ASP A C 1
ATOM 706 O O . ASP A 1 89 ? -13.046 -3.901 0.154 1.00 93.75 89 ASP A O 1
ATOM 710 N N . ALA A 1 90 ? -14.774 -4.686 1.347 1.00 93.19 90 ALA A N 1
ATOM 711 C CA . ALA A 1 90 ? -15.728 -3.651 0.943 1.00 93.19 90 ALA A CA 1
ATOM 712 C C . ALA A 1 90 ? -15.800 -2.466 1.926 1.00 93.19 90 ALA A C 1
ATOM 714 O O . ALA A 1 90 ? -16.684 -1.623 1.813 1.00 93.19 90 ALA A O 1
ATOM 715 N N . SER A 1 91 ? -14.911 -2.388 2.924 1.00 92.12 91 SER A N 1
ATOM 716 C CA . SER A 1 91 ? -14.948 -1.286 3.897 1.00 92.12 91 SER A CA 1
ATOM 717 C C . SER A 1 91 ? -14.393 0.028 3.329 1.00 92.12 91 SER A C 1
ATOM 719 O O . SER A 1 91 ? -14.732 1.111 3.818 1.00 92.12 91 SER A O 1
ATOM 721 N N . LEU A 1 92 ? -13.581 -0.048 2.267 1.00 89.88 92 LEU A N 1
ATOM 722 C CA . LEU A 1 92 ? -12.992 1.103 1.586 1.00 89.88 92 LEU A CA 1
ATOM 723 C C . LEU A 1 92 ? -13.850 1.536 0.392 1.00 89.88 92 LEU A C 1
ATOM 725 O O . LEU A 1 92 ? -13.782 0.973 -0.694 1.00 89.88 92 LEU A O 1
ATOM 729 N N . HIS A 1 93 ? -14.604 2.618 0.565 1.00 91.50 93 HIS A N 1
ATOM 730 C CA . HIS A 1 93 ? -15.559 3.122 -0.429 1.00 91.50 93 HIS A CA 1
ATOM 731 C C . HIS A 1 93 ? -14.927 4.096 -1.445 1.00 91.50 93 HIS A C 1
ATOM 733 O O . HIS A 1 93 ? -15.569 5.027 -1.926 1.00 91.50 93 HIS A O 1
ATOM 739 N N . GLY A 1 94 ? -13.639 3.911 -1.744 1.00 90.06 94 GLY A N 1
ATOM 740 C CA . GLY A 1 94 ? -12.828 4.838 -2.537 1.00 90.06 94 GLY A CA 1
ATOM 741 C C . GLY A 1 94 ? -12.077 5.869 -1.688 1.00 90.06 94 GLY A C 1
ATOM 742 O O . GLY A 1 94 ? -11.969 5.743 -0.469 1.00 90.06 94 GLY A O 1
ATOM 743 N N . GLY A 1 95 ? -11.492 6.876 -2.341 1.00 93.25 95 GLY A N 1
ATOM 744 C CA . GLY A 1 95 ? -10.709 7.907 -1.663 1.00 93.25 95 GLY A CA 1
ATOM 745 C C . GLY A 1 95 ? -9.631 8.536 -2.541 1.00 93.25 95 GLY A C 1
ATOM 746 O O . GLY A 1 95 ? -9.701 8.507 -3.768 1.00 93.25 95 GLY A O 1
ATOM 747 N N . ARG A 1 96 ? -8.626 9.126 -1.888 1.00 95.50 96 ARG A N 1
ATOM 748 C CA . ARG A 1 96 ? -7.459 9.731 -2.544 1.00 95.50 96 ARG A CA 1
ATOM 749 C C . ARG A 1 96 ? -6.283 8.761 -2.546 1.00 95.50 96 ARG A C 1
ATOM 751 O O . ARG A 1 96 ? -6.161 7.930 -1.652 1.00 95.50 96 ARG A O 1
ATOM 758 N N . LEU A 1 97 ? -5.395 8.929 -3.518 1.00 95.12 97 LEU A N 1
ATOM 759 C CA . LEU A 1 97 ? -4.137 8.195 -3.605 1.00 95.12 97 LEU A CA 1
ATOM 760 C C . LEU A 1 97 ? -2.986 9.042 -3.061 1.00 95.12 97 LEU A C 1
ATOM 762 O O . LEU A 1 97 ? -3.001 10.270 -3.146 1.00 95.12 97 LEU A O 1
ATOM 766 N N . GLY A 1 98 ? -1.988 8.368 -2.504 1.00 95.88 98 GLY A N 1
ATOM 767 C CA . GLY A 1 98 ? -0.790 8.984 -1.958 1.00 95.88 98 GLY A CA 1
ATOM 768 C C . GLY A 1 98 ? 0.313 7.953 -1.772 1.00 95.88 98 GLY A C 1
ATOM 769 O O . GLY A 1 98 ? 0.093 6.752 -1.923 1.00 95.88 98 GLY A O 1
ATOM 770 N N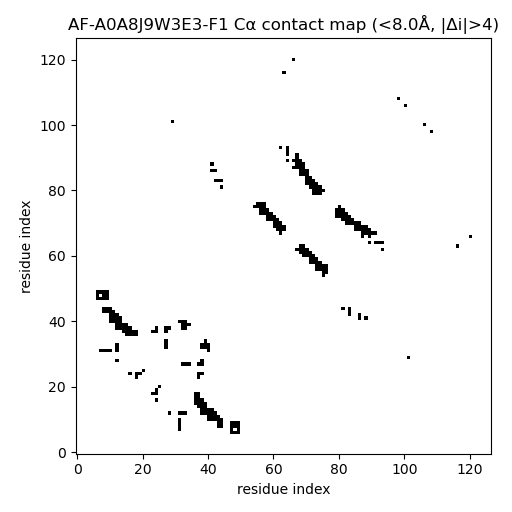 . VAL A 1 99 ? 1.504 8.440 -1.445 1.00 96.06 99 VAL A N 1
ATOM 771 C CA . VAL A 1 99 ? 2.666 7.608 -1.130 1.00 96.06 99 VAL A CA 1
ATOM 772 C C . VAL A 1 99 ? 2.944 7.653 0.366 1.00 96.06 99 VAL A C 1
ATOM 774 O O . VAL A 1 99 ? 2.622 8.631 1.040 1.00 96.06 99 VAL A O 1
ATOM 777 N N . TYR A 1 100 ? 3.532 6.582 0.889 1.00 94.31 100 TYR A N 1
ATOM 778 C CA . TYR A 1 100 ? 3.803 6.422 2.311 1.00 94.31 100 TYR A CA 1
ATOM 779 C C . TYR A 1 100 ? 5.275 6.087 2.545 1.00 94.31 100 TYR A C 1
ATOM 781 O O . TYR A 1 100 ? 5.864 5.288 1.817 1.00 94.31 100 TYR A O 1
ATOM 789 N N . CYS A 1 101 ? 5.853 6.688 3.583 1.00 93.75 101 CYS A N 1
ATOM 790 C CA . CYS A 1 101 ? 7.195 6.398 4.063 1.00 93.75 101 CYS A CA 1
ATOM 791 C C . CYS A 1 101 ? 7.202 6.384 5.593 1.00 93.75 101 CYS A C 1
ATOM 793 O O . CYS A 1 101 ? 6.589 7.241 6.229 1.00 93.75 101 CYS A O 1
ATOM 795 N N . TYR A 1 102 ? 7.934 5.434 6.171 1.00 92.25 102 TYR A N 1
ATOM 796 C CA . TYR A 1 102 ? 8.201 5.372 7.600 1.00 92.25 102 TYR A CA 1
ATOM 797 C C . TYR A 1 102 ? 9.699 5.183 7.820 1.00 92.25 102 TYR A C 1
ATOM 799 O O . TYR A 1 102 ? 10.231 4.098 7.599 1.00 92.25 102 TYR A O 1
ATOM 807 N N . SER A 1 103 ? 10.374 6.244 8.268 1.00 93.31 103 SER A N 1
ATOM 808 C CA . SER A 1 103 ? 11.790 6.209 8.659 1.00 93.31 103 SER A CA 1
ATOM 809 C C . SER A 1 103 ? 12.750 5.666 7.582 1.00 93.31 103 SER A C 1
ATOM 811 O O . SER A 1 103 ? 13.754 5.040 7.921 1.00 93.31 103 SER A O 1
ATOM 813 N N . GLN A 1 104 ? 12.462 5.909 6.298 1.00 92.94 104 GLN A N 1
ATOM 814 C CA . GLN A 1 104 ? 13.343 5.555 5.185 1.00 92.94 104 GLN A CA 1
ATOM 815 C C . GLN A 1 104 ? 13.706 6.806 4.383 1.00 92.94 104 GLN A C 1
ATOM 817 O O . GLN A 1 104 ? 12.854 7.452 3.776 1.00 92.94 104 GLN A O 1
ATOM 822 N N . GLU A 1 105 ? 14.988 7.149 4.373 1.00 93.56 105 GLU A N 1
ATOM 823 C CA . GLU A 1 105 ? 15.505 8.257 3.574 1.00 93.56 105 GLU A CA 1
ATOM 824 C C . GLU A 1 105 ? 15.759 7.848 2.118 1.00 93.56 105 GLU A C 1
ATOM 826 O O . GLU A 1 105 ? 15.874 6.659 1.803 1.00 93.56 105 GLU A O 1
ATOM 831 N N . ASN A 1 106 ? 15.872 8.855 1.246 1.00 95.19 106 ASN A N 1
ATOM 832 C CA . ASN A 1 106 ? 16.231 8.712 -0.169 1.00 95.19 106 ASN A CA 1
ATOM 833 C C . ASN A 1 106 ? 15.287 7.803 -0.979 1.00 95.19 106 ASN A C 1
ATOM 835 O O . ASN A 1 106 ? 15.706 7.138 -1.926 1.00 95.19 106 ASN A O 1
ATOM 839 N N . VAL A 1 107 ? 13.998 7.788 -0.625 1.00 94.75 107 VAL A N 1
ATOM 840 C CA . VAL A 1 107 ? 12.959 7.119 -1.418 1.00 94.75 107 VAL A CA 1
ATOM 841 C C . VAL A 1 107 ? 12.542 8.020 -2.574 1.00 94.75 107 VAL A C 1
ATOM 843 O O . VAL A 1 107 ? 12.206 9.186 -2.373 1.00 94.75 107 VAL A O 1
ATOM 846 N N . VAL A 1 108 ? 12.526 7.462 -3.783 1.00 97.00 108 VAL A N 1
ATOM 847 C CA . VAL A 1 108 ? 12.029 8.138 -4.982 1.00 97.00 108 VAL A CA 1
ATOM 848 C C . VAL A 1 108 ? 10.760 7.437 -5.448 1.00 97.00 108 VAL A C 1
ATOM 850 O O . VAL A 1 108 ? 10.775 6.243 -5.741 1.00 97.00 108 VAL A O 1
ATOM 853 N N . TRP A 1 109 ? 9.672 8.196 -5.553 1.00 97.44 109 TRP A N 1
ATOM 854 C CA . TRP A 1 109 ? 8.460 7.779 -6.253 1.00 97.44 109 TRP A CA 1
ATOM 855 C C . TRP A 1 109 ? 8.414 8.511 -7.590 1.00 97.44 109 TRP A C 1
ATOM 857 O O . TRP A 1 109 ? 8.366 9.740 -7.623 1.00 97.44 109 TRP A O 1
ATOM 867 N N . SER A 1 110 ? 8.460 7.769 -8.689 1.00 97.44 110 SER A N 1
ATOM 868 C CA . SER A 1 110 ? 8.500 8.316 -10.045 1.00 97.44 110 SER A CA 1
ATOM 869 C C . SER A 1 110 ? 7.481 7.624 -10.944 1.00 97.44 110 SER A C 1
ATOM 871 O O . SER A 1 110 ? 7.006 6.535 -10.628 1.00 97.44 110 SER A O 1
ATOM 873 N N . ASP A 1 111 ? 7.129 8.292 -12.047 1.00 97.19 111 ASP A N 1
ATOM 874 C CA . ASP A 1 111 ? 6.171 7.800 -13.049 1.00 97.19 111 ASP A CA 1
ATOM 875 C C . ASP A 1 111 ? 4.843 7.306 -12.438 1.00 97.19 111 ASP A C 1
ATOM 877 O O . ASP A 1 111 ? 4.323 6.234 -12.756 1.00 97.19 111 ASP A O 1
ATOM 881 N N . LEU A 1 112 ? 4.309 8.095 -11.497 1.00 97.38 112 LEU A N 1
ATOM 882 C CA . LEU A 1 112 ? 3.026 7.820 -10.860 1.00 97.38 112 LEU A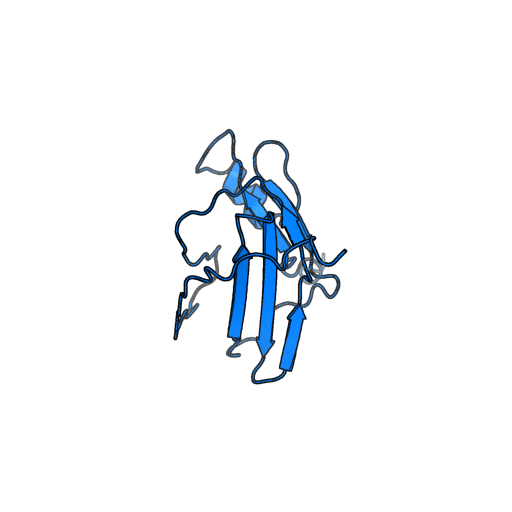 CA 1
ATOM 883 C C . LEU A 1 112 ? 1.897 8.085 -11.8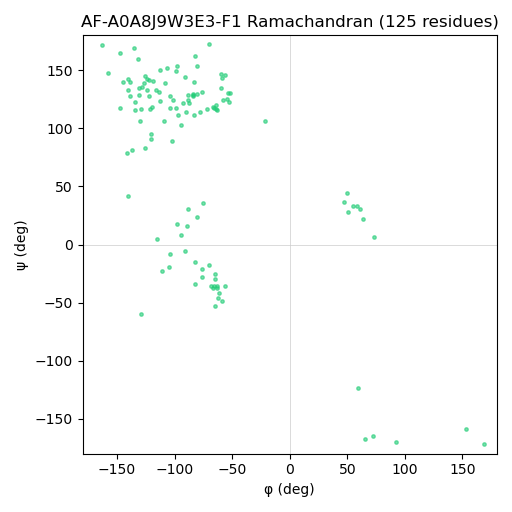57 1.00 97.38 112 LEU A C 1
ATOM 885 O O . LEU A 1 112 ? 1.674 9.220 -12.276 1.00 97.38 112 LEU A O 1
ATOM 889 N N . VAL A 1 113 ? 1.162 7.029 -12.196 1.00 97.19 113 VAL A N 1
ATOM 890 C CA . VAL A 1 113 ? 0.030 7.082 -13.121 1.00 97.19 113 VAL A CA 1
ATOM 891 C C . VAL A 1 113 ? -1.203 6.529 -12.427 1.00 97.19 113 VAL A C 1
ATOM 893 O O . VAL A 1 113 ? -1.166 5.453 -11.833 1.00 97.19 113 VAL A O 1
ATOM 896 N N . THR A 1 114 ? -2.312 7.251 -12.537 1.00 95.44 114 THR A N 1
ATOM 897 C CA . THR A 1 114 ? -3.617 6.836 -12.025 1.00 95.44 114 THR A CA 1
ATOM 898 C C . THR A 1 114 ? -4.617 6.803 -13.173 1.00 95.44 114 THR A C 1
ATOM 900 O O . THR A 1 114 ? -4.567 7.626 -14.088 1.00 95.44 114 THR A O 1
ATOM 903 N N . LYS A 1 115 ? -5.502 5.806 -13.167 1.00 94.62 115 LYS A N 1
ATOM 904 C CA . LYS A 1 115 ? -6.566 5.642 -14.163 1.00 94.62 115 LYS A CA 1
ATOM 905 C C . LYS A 1 115 ? -7.830 5.161 -13.465 1.00 94.62 115 LYS A C 1
ATOM 907 O O . LYS A 1 115 ? -7.740 4.343 -12.551 1.00 94.62 115 LYS A O 1
ATOM 912 N N . CYS A 1 116 ? -8.979 5.652 -13.915 1.00 91.75 116 CYS A N 1
ATOM 913 C CA . CYS A 1 116 ? -10.276 5.109 -13.527 1.00 91.75 116 CYS A CA 1
ATOM 914 C C . CYS A 1 116 ? -10.595 3.892 -14.404 1.00 91.75 116 CYS A C 1
ATOM 916 O O . CYS A 1 116 ? -10.294 3.895 -15.600 1.00 91.75 116 CYS A O 1
ATOM 918 N N . ASP A 1 117 ? -11.167 2.855 -13.800 1.00 84.81 117 ASP A N 1
ATOM 919 C CA . ASP A 1 117 ? -11.620 1.641 -14.479 1.00 84.81 117 ASP A CA 1
ATOM 920 C C . ASP A 1 117 ? -13.122 1.487 -14.226 1.00 84.81 117 ASP A C 1
ATOM 922 O O . ASP A 1 117 ? -13.528 0.888 -13.232 1.00 84.81 117 ASP A O 1
ATOM 926 N N . ASP A 1 118 ? -13.923 2.051 -15.130 1.00 77.19 118 ASP A N 1
ATOM 927 C CA . ASP A 1 118 ? -15.390 2.041 -15.059 1.00 77.19 118 ASP A CA 1
ATOM 928 C C . ASP A 1 118 ? -15.996 0.813 -15.759 1.00 77.19 118 ASP A C 1
ATOM 930 O O . ASP A 1 118 ? -17.184 0.794 -16.083 1.00 77.19 118 ASP A O 1
ATOM 934 N N . THR A 1 119 ? -15.190 -0.219 -16.045 1.00 80.56 119 THR A N 1
ATOM 935 C CA . THR A 1 119 ? -15.712 -1.443 -16.661 1.00 80.56 119 THR A CA 1
ATOM 936 C C . THR A 1 119 ? -16.696 -2.120 -15.705 1.00 80.56 119 THR A C 1
ATOM 938 O O . THR A 1 119 ? -16.296 -2.485 -14.596 1.00 80.56 119 THR A O 1
ATOM 941 N N . PRO A 1 120 ? -17.972 -2.316 -16.086 1.00 69.75 120 PRO A N 1
ATOM 942 C CA . PRO A 1 120 ? -18.922 -3.002 -15.224 1.00 69.75 120 P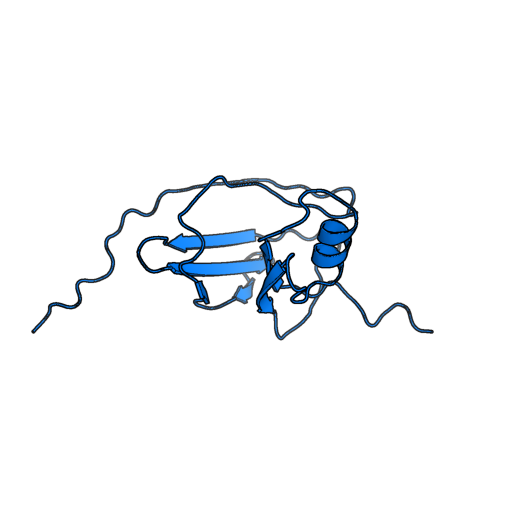RO A CA 1
ATOM 943 C C . PRO A 1 120 ? -18.424 -4.426 -14.927 1.00 69.75 120 PRO A C 1
ATOM 945 O O . PRO A 1 120 ? -17.738 -5.025 -15.766 1.00 69.75 120 PRO A O 1
ATOM 948 N N . PRO A 1 121 ? -18.695 -4.968 -13.726 1.00 64.94 121 PRO A N 1
ATOM 949 C CA . PRO A 1 121 ? -18.402 -6.366 -13.448 1.00 64.94 121 PRO A CA 1
ATOM 950 C C . PRO A 1 121 ? -19.111 -7.244 -14.492 1.00 64.94 121 PRO A C 1
ATOM 952 O O . PRO A 1 121 ? -20.188 -6.871 -14.957 1.00 64.94 121 PRO A O 1
ATOM 955 N N . PRO A 1 122 ? -18.515 -8.377 -14.904 1.00 63.38 122 PRO A N 1
ATOM 956 C CA . PRO A 1 122 ? -19.151 -9.260 -15.872 1.00 63.38 122 PRO A CA 1
ATOM 957 C C . PRO A 1 122 ? -20.547 -9.650 -15.371 1.00 63.38 122 PRO A C 1
ATOM 959 O O . PRO A 1 122 ? -20.686 -10.132 -14.245 1.00 63.38 122 PRO A O 1
ATOM 962 N N . ASP A 1 123 ? -21.566 -9.401 -16.197 1.00 59.97 123 ASP A N 1
ATOM 963 C CA . ASP A 1 123 ? -22.966 -9.679 -15.879 1.00 59.97 123 ASP A CA 1
ATOM 964 C C . ASP A 1 123 ? -23.133 -11.143 -15.439 1.00 59.97 123 ASP A C 1
ATOM 966 O O . ASP A 1 123 ? -22.852 -12.071 -16.199 1.00 59.97 123 ASP A O 1
ATOM 970 N N . ILE A 1 124 ? -23.661 -11.374 -14.230 1.00 56.75 124 ILE A N 1
ATOM 971 C CA . ILE A 1 124 ? -24.065 -12.708 -13.732 1.00 56.75 124 ILE A CA 1
ATOM 972 C C . ILE A 1 124 ? -25.398 -13.145 -14.385 1.00 56.75 124 ILE A C 1
ATOM 974 O O . ILE A 1 124 ? -26.249 -13.783 -13.773 1.00 56.75 124 ILE A O 1
ATOM 978 N N . THR A 1 125 ? -25.617 -12.796 -15.649 1.00 48.34 125 THR A N 1
ATOM 979 C CA . THR A 1 125 ? -26.792 -13.210 -16.420 1.00 48.34 125 THR A CA 1
ATOM 980 C C . THR A 1 125 ? -26.365 -13.611 -17.817 1.00 48.34 125 THR A C 1
ATOM 982 O O . THR A 1 125 ? -26.474 -12.868 -18.785 1.00 48.34 125 THR A O 1
ATOM 985 N N . SER A 1 126 ? -25.878 -14.839 -17.913 1.00 44.69 126 SER A N 1
ATOM 986 C CA . SER A 1 126 ? -26.033 -15.660 -19.108 1.00 44.69 126 SER A CA 1
ATOM 987 C C . SER A 1 126 ? -26.662 -16.965 -18.634 1.00 44.69 126 SER A C 1
ATOM 989 O O . SER A 1 126 ? -25.960 -17.911 -18.283 1.00 44.69 126 SER A O 1
ATOM 991 N N . ALA A 1 127 ? -27.987 -16.922 -18.493 1.00 38.97 127 ALA A N 1
ATOM 992 C CA . ALA A 1 127 ? -28.840 -18.101 -18.419 1.00 38.97 127 ALA A CA 1
ATOM 993 C C . ALA A 1 127 ? -29.209 -18.529 -19.843 1.00 38.97 127 ALA A C 1
ATOM 995 O O . ALA A 1 127 ? -29.376 -17.617 -20.688 1.00 38.97 127 ALA A O 1
#

Radius of gyration: 16.8 Å; Cα contacts (8 Å, |Δi|>4): 164; chains: 1; bounding box: 50×29×39 Å